Protein AF-A0A967NVY1-F1 (afdb_monomer_lite)

Sequence (59 aa):
TLAWCDAANVLRIQLERQDIKYIPSLREYSLYYGIDKAKLDRLEKEITIMHPGPINRGV

Structure (mmCIF, N/CA/C/O backbone):
data_AF-A0A967NVY1-F1
#
_entry.id   AF-A0A967NVY1-F1
#
loop_
_atom_site.group_PDB
_atom_site.id
_atom_site.type_symbol
_atom_site.label_atom_id
_atom_site.label_alt_id
_atom_site.label_comp_id
_atom_site.label_asym_id
_atom_site.label_entity_id
_atom_site.label_seq_id
_atom_site.pdbx_PDB_ins_code
_atom_site.Cartn_x
_atom_site.Cartn_y
_atom_site.Cartn_z
_atom_site.occupancy
_atom_site.B_iso_or_equiv
_atom_site.auth_seq_id
_atom_site.auth_comp_id
_atom_site.auth_asym_id
_atom_site.auth_atom_id
_atom_site.pdbx_PDB_model_num
ATOM 1 N N . THR A 1 1 ? -8.623 5.519 -0.544 1.00 77.75 1 THR A N 1
ATOM 2 C CA . THR A 1 1 ? -8.644 5.736 0.920 1.00 77.75 1 THR A CA 1
ATOM 3 C C . THR A 1 1 ? -8.641 4.382 1.611 1.00 77.75 1 THR A C 1
ATOM 5 O O . THR A 1 1 ? -9.205 3.450 1.053 1.00 77.75 1 THR A O 1
ATOM 8 N N . LEU A 1 2 ? -7.983 4.250 2.771 1.00 92.06 2 LEU A N 1
ATOM 9 C CA . LEU A 1 2 ? -7.939 2.998 3.557 1.00 92.06 2 LEU A CA 1
ATOM 10 C C . LEU A 1 2 ? -9.120 2.869 4.545 1.00 92.06 2 LEU A C 1
ATOM 12 O O . LEU A 1 2 ? -9.320 1.818 5.128 1.00 92.06 2 LEU A O 1
ATOM 16 N N . ALA A 1 3 ? -9.930 3.922 4.704 1.00 92.69 3 ALA A N 1
ATOM 17 C CA . ALA A 1 3 ? -10.973 4.014 5.731 1.00 92.69 3 ALA A CA 1
ATOM 18 C C . ALA A 1 3 ? -12.040 2.903 5.684 1.00 92.69 3 ALA A C 1
ATOM 20 O O . ALA A 1 3 ? -12.645 2.591 6.705 1.00 92.69 3 ALA A O 1
ATOM 21 N N . TRP A 1 4 ? -12.280 2.298 4.519 1.00 93.94 4 TRP A N 1
ATOM 22 C CA . TRP A 1 4 ? -13.314 1.275 4.358 1.00 93.94 4 TRP A CA 1
ATOM 23 C C . TRP A 1 4 ? -12.859 -0.127 4.783 1.00 93.94 4 TRP A C 1
ATOM 25 O O . TRP A 1 4 ? -13.711 -0.963 5.061 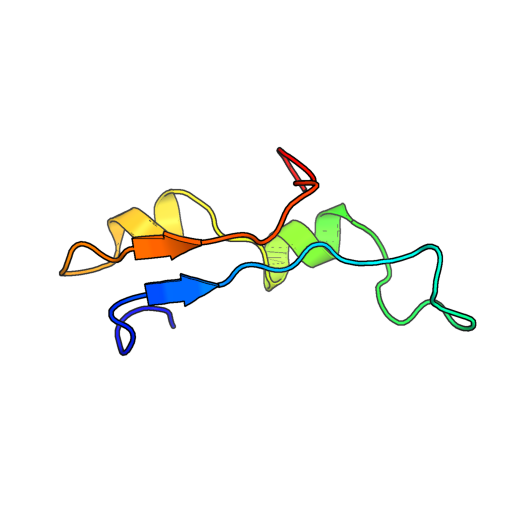1.00 93.94 4 TRP A O 1
ATOM 35 N N . CYS A 1 5 ? -11.552 -0.412 4.828 1.00 94.94 5 CYS A N 1
ATOM 36 C CA . CYS A 1 5 ? -11.061 -1.773 5.043 1.00 94.94 5 CYS A CA 1
ATOM 37 C C . CYS A 1 5 ? -10.723 -2.045 6.511 1.00 94.94 5 CYS A C 1
ATOM 39 O O . CYS A 1 5 ? -10.392 -1.130 7.258 1.00 94.94 5 CYS A O 1
ATOM 41 N N . ASP A 1 6 ? -10.802 -3.309 6.921 1.00 95.31 6 ASP A N 1
ATOM 42 C CA . ASP A 1 6 ? -10.323 -3.774 8.235 1.00 95.31 6 ASP A CA 1
ATOM 43 C C . ASP A 1 6 ? -8.913 -4.370 8.137 1.00 95.31 6 ASP A C 1
ATOM 45 O O . ASP A 1 6 ? -8.144 -4.368 9.099 1.00 95.31 6 ASP A O 1
ATOM 49 N N . ALA A 1 7 ? -8.541 -4.825 6.937 1.00 95.56 7 ALA A N 1
ATOM 50 C CA . ALA A 1 7 ? -7.195 -5.244 6.598 1.00 95.56 7 ALA A CA 1
ATOM 51 C C . ALA A 1 7 ? -6.788 -4.727 5.211 1.00 95.56 7 ALA A C 1
ATOM 53 O O . ALA A 1 7 ? -7.587 -4.728 4.271 1.00 95.56 7 ALA A O 1
ATOM 54 N N . ALA A 1 8 ? -5.531 -4.312 5.069 1.00 94.81 8 ALA A N 1
ATOM 55 C CA . ALA A 1 8 ? -4.927 -3.907 3.806 1.00 94.81 8 ALA A CA 1
ATOM 56 C C . ALA A 1 8 ? -3.736 -4.815 3.491 1.00 94.81 8 ALA A C 1
ATOM 58 O O . ALA A 1 8 ? -2.757 -4.851 4.235 1.00 94.81 8 ALA A O 1
ATOM 59 N N . ASN A 1 9 ? -3.813 -5.542 2.375 1.00 95.31 9 ASN A N 1
ATOM 60 C CA . ASN A 1 9 ? -2.709 -6.367 1.897 1.00 95.31 9 ASN A CA 1
ATOM 61 C C . ASN A 1 9 ? -1.854 -5.580 0.901 1.00 95.31 9 ASN A C 1
ATOM 63 O O . ASN A 1 9 ? -2.277 -5.319 -0.225 1.00 95.31 9 ASN A O 1
ATOM 67 N N . VAL A 1 10 ? -0.659 -5.192 1.326 1.00 92.62 10 VAL A N 1
ATOM 68 C CA . VAL A 1 10 ? 0.313 -4.468 0.510 1.00 92.62 10 VAL A CA 1
ATOM 69 C C . VAL A 1 10 ? 1.141 -5.471 -0.273 1.00 92.62 10 VAL A C 1
ATOM 71 O O . VAL A 1 10 ? 1.653 -6.440 0.281 1.00 92.62 10 VAL A O 1
ATOM 74 N N . LEU A 1 11 ? 1.293 -5.227 -1.570 1.00 91.38 11 LEU A N 1
ATOM 75 C CA . LEU A 1 11 ? 2.077 -6.081 -2.450 1.00 91.38 11 LEU A CA 1
ATOM 76 C C . LEU A 1 11 ? 3.376 -5.386 -2.849 1.00 91.38 11 LEU A C 1
ATOM 78 O O . LEU A 1 11 ? 3.414 -4.179 -3.093 1.00 91.38 11 LEU A O 1
ATOM 82 N N . ARG A 1 12 ? 4.438 -6.182 -2.979 1.00 90.31 12 ARG A N 1
ATOM 83 C CA . ARG A 1 12 ? 5.686 -5.739 -3.592 1.00 90.31 12 ARG A CA 1
ATOM 84 C C . ARG A 1 12 ? 5.477 -5.578 -5.096 1.00 90.31 12 ARG A C 1
ATOM 86 O O . ARG A 1 12 ? 5.018 -6.501 -5.766 1.00 90.31 12 ARG A O 1
ATOM 93 N N . ILE A 1 13 ? 5.920 -4.448 -5.639 1.00 87.50 13 ILE A N 1
ATOM 94 C CA . ILE A 1 13 ? 6.079 -4.298 -7.087 1.00 87.50 13 ILE A CA 1
ATOM 95 C C . ILE A 1 13 ? 7.172 -5.246 -7.568 1.00 87.50 13 ILE A C 1
ATOM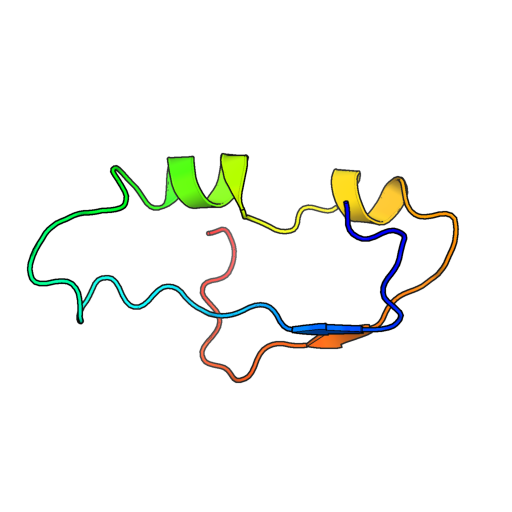 97 O O . ILE A 1 13 ? 8.282 -5.256 -7.029 1.00 87.50 13 ILE A O 1
ATOM 101 N N . GLN A 1 14 ? 6.877 -5.981 -8.630 1.00 88.06 14 GLN A N 1
A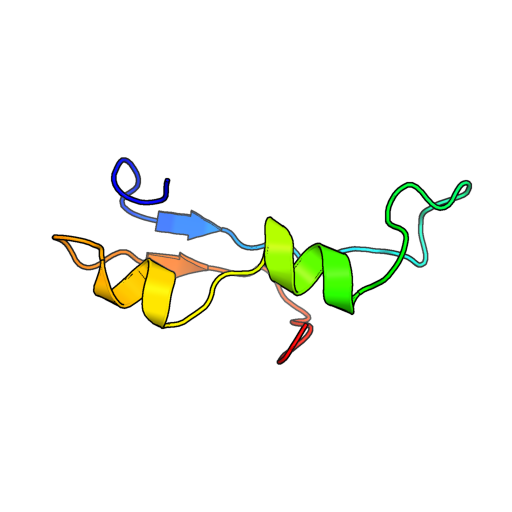TOM 102 C CA . GLN A 1 14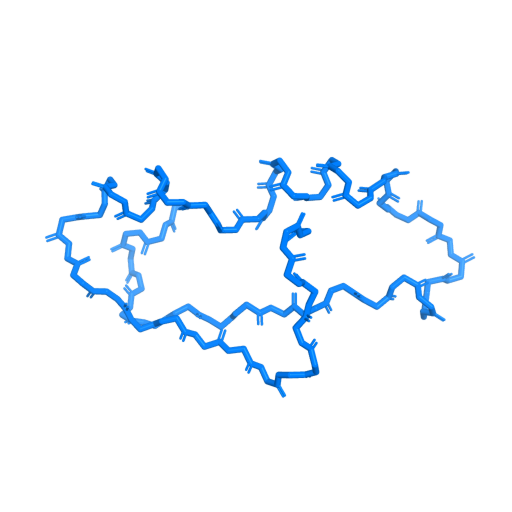 ? 7.843 -6.830 -9.310 1.00 88.06 14 GLN A CA 1
ATOM 103 C C . GLN A 1 14 ? 8.299 -6.148 -10.603 1.00 88.06 14 GLN A C 1
ATOM 105 O O . GLN A 1 14 ? 7.808 -6.461 -11.686 1.00 88.06 14 GLN A O 1
ATOM 110 N N . LEU A 1 15 ? 9.210 -5.174 -10.481 1.00 85.25 15 LEU A N 1
ATOM 111 C CA . LEU A 1 15 ? 9.796 -4.480 -11.638 1.00 85.25 15 LEU A CA 1
ATOM 112 C C . LEU A 1 15 ? 10.522 -5.459 -12.563 1.00 85.25 15 LEU A C 1
ATOM 114 O O . LEU A 1 15 ? 10.505 -5.300 -13.778 1.00 85.25 15 LEU A O 1
ATOM 118 N N . GLU A 1 16 ? 11.103 -6.501 -11.977 1.00 87.69 16 GLU A N 1
ATOM 119 C CA . GLU A 1 16 ? 11.788 -7.592 -12.662 1.00 87.69 16 GLU A CA 1
ATOM 120 C C . GLU A 1 16 ? 10.883 -8.430 -13.581 1.00 87.69 16 GLU A C 1
ATOM 122 O O . GLU A 1 16 ? 11.391 -9.260 -14.327 1.00 87.69 16 GLU A O 1
ATOM 127 N N . ARG A 1 17 ? 9.557 -8.243 -13.527 1.00 89.38 17 ARG A N 1
ATOM 128 C CA . ARG A 1 17 ? 8.580 -8.959 -14.364 1.00 89.38 17 ARG A CA 1
ATOM 129 C C . ARG A 1 17 ? 7.869 -8.069 -15.379 1.00 89.38 17 ARG A C 1
ATOM 131 O O . ARG A 1 17 ? 6.899 -8.507 -15.987 1.00 89.38 17 ARG A O 1
ATOM 138 N N . GLN A 1 18 ? 8.287 -6.813 -15.511 1.00 87.06 18 GLN A N 1
ATOM 139 C CA . GLN A 1 18 ? 7.682 -5.880 -16.452 1.00 87.06 18 GLN A CA 1
ATOM 140 C C . GLN A 1 18 ? 8.491 -5.840 -17.750 1.00 87.06 18 GLN A C 1
ATOM 142 O O . GLN A 1 18 ? 9.631 -5.383 -17.749 1.00 87.06 18 GLN A O 1
ATOM 147 N N . ASP A 1 19 ? 7.877 -6.250 -18.861 1.00 84.00 19 ASP A N 1
ATOM 148 C CA . ASP A 1 19 ? 8.477 -6.127 -20.201 1.00 84.00 19 ASP A CA 1
ATOM 149 C C . ASP A 1 19 ? 8.500 -4.669 -20.695 1.00 84.00 19 ASP A C 1
ATOM 151 O O . ASP A 1 19 ? 9.335 -4.278 -21.510 1.00 84.00 19 ASP A O 1
ATOM 155 N N . ILE A 1 20 ? 7.592 -3.840 -20.171 1.00 84.25 20 ILE A N 1
ATOM 156 C CA . ILE A 1 20 ? 7.487 -2.403 -20.434 1.00 84.25 20 ILE A CA 1
ATOM 157 C C . ILE A 1 20 ? 7.416 -1.686 -19.086 1.00 84.25 20 ILE A C 1
ATOM 159 O O . ILE A 1 20 ? 6.662 -2.091 -18.203 1.00 84.25 20 ILE A O 1
ATOM 163 N N . LYS A 1 21 ? 8.178 -0.600 -18.912 1.00 79.56 21 LYS A N 1
ATOM 164 C CA . LYS A 1 21 ? 8.132 0.206 -17.682 1.00 79.56 21 LYS A CA 1
ATOM 165 C C . LYS A 1 21 ? 6.807 0.967 -17.584 1.00 79.56 21 LYS A C 1
ATOM 167 O O . LYS A 1 21 ? 6.683 2.063 -18.120 1.00 79.56 21 LYS A O 1
ATOM 172 N N . TYR A 1 22 ? 5.844 0.405 -16.857 1.00 80.00 22 TYR A N 1
ATOM 173 C CA . TYR A 1 22 ? 4.580 1.081 -16.531 1.00 80.00 22 TYR A CA 1
ATOM 174 C C . TYR A 1 22 ? 4.725 2.080 -15.379 1.00 80.00 22 TYR A C 1
ATOM 176 O O . TYR A 1 22 ? 3.908 2.984 -15.228 1.00 80.00 22 TYR A O 1
ATOM 184 N N . ILE A 1 23 ? 5.758 1.905 -14.553 1.00 81.94 23 ILE A N 1
ATOM 185 C CA . ILE A 1 23 ? 6.034 2.736 -13.383 1.00 81.94 23 ILE A CA 1
ATOM 186 C C . ILE A 1 23 ? 7.345 3.494 -13.632 1.00 81.94 23 ILE A C 1
ATOM 188 O O . ILE A 1 23 ? 8.373 2.841 -13.842 1.00 81.94 23 ILE A O 1
ATOM 192 N N . PRO A 1 24 ? 7.354 4.842 -13.592 1.00 74.00 24 PRO A N 1
ATOM 193 C CA . PRO A 1 24 ? 8.536 5.619 -13.973 1.00 74.00 24 PRO A CA 1
ATOM 194 C C . PRO A 1 24 ? 9.694 5.460 -12.982 1.00 74.00 24 PRO A C 1
ATOM 196 O O . PRO A 1 24 ? 10.856 5.389 -13.386 1.00 74.00 24 PRO A O 1
ATOM 199 N N . SER A 1 25 ? 9.393 5.353 -11.680 1.00 84.19 25 SER A N 1
ATOM 200 C CA . SER A 1 25 ? 10.378 5.050 -10.637 1.00 84.19 25 SER A CA 1
ATOM 201 C C . SER A 1 25 ? 9.746 4.464 -9.370 1.00 84.19 25 SER A C 1
ATOM 203 O O . SER A 1 25 ? 8.567 4.677 -9.083 1.00 84.19 25 SER A O 1
ATOM 205 N N . LEU A 1 26 ? 10.564 3.784 -8.558 1.00 85.56 26 LEU A N 1
ATOM 206 C CA . LEU A 1 26 ? 10.168 3.333 -7.219 1.00 85.56 26 LEU A CA 1
ATOM 207 C C . LEU A 1 26 ? 9.723 4.497 -6.321 1.00 85.56 26 LEU A C 1
ATOM 209 O O . LEU A 1 26 ? 8.781 4.352 -5.552 1.00 85.56 26 LEU A O 1
ATOM 213 N N . ARG A 1 27 ? 10.356 5.668 -6.458 1.00 86.88 27 ARG A N 1
ATOM 214 C CA . ARG A 1 27 ? 10.016 6.868 -5.685 1.00 86.88 27 ARG A CA 1
ATOM 215 C C . ARG A 1 27 ? 8.611 7.375 -6.000 1.00 86.88 27 ARG A C 1
ATOM 217 O O . ARG A 1 27 ? 7.866 7.707 -5.085 1.00 86.88 27 ARG A O 1
ATOM 224 N N . GLU A 1 28 ? 8.254 7.450 -7.279 1.00 87.38 28 GLU A N 1
ATOM 225 C CA . GLU A 1 28 ? 6.907 7.866 -7.678 1.00 87.38 28 GLU A CA 1
ATOM 226 C C . GLU A 1 28 ? 5.859 6.856 -7.230 1.00 87.38 28 GLU A C 1
ATOM 228 O O . GLU A 1 28 ? 4.819 7.248 -6.704 1.00 87.38 28 GLU A O 1
ATOM 233 N N . TYR A 1 29 ? 6.148 5.558 -7.353 1.00 88.94 29 TYR A N 1
ATOM 234 C CA . TYR A 1 29 ? 5.244 4.549 -6.818 1.00 88.94 29 TYR A CA 1
ATOM 235 C C . TYR A 1 29 ? 5.019 4.722 -5.315 1.00 88.94 29 TYR A C 1
ATOM 237 O O . TYR A 1 29 ? 3.872 4.706 -4.876 1.00 88.94 29 TYR A O 1
ATOM 245 N N . SER A 1 30 ? 6.086 4.941 -4.543 1.00 88.62 30 SER A N 1
ATOM 246 C CA . SER A 1 30 ? 5.998 5.209 -3.105 1.00 88.62 30 SER A CA 1
ATOM 247 C C . SER A 1 30 ? 5.075 6.384 -2.795 1.00 88.62 30 SER A C 1
ATOM 249 O O . SER A 1 30 ? 4.190 6.298 -1.945 1.00 88.62 30 SER A O 1
ATOM 251 N N . LEU A 1 31 ? 5.236 7.476 -3.549 1.00 88.38 31 LEU A N 1
ATOM 252 C CA . LEU A 1 31 ? 4.466 8.701 -3.370 1.00 88.38 31 LEU A CA 1
ATOM 253 C C . LEU A 1 31 ? 2.965 8.475 -3.610 1.00 88.38 31 LEU A C 1
ATOM 255 O O . LEU A 1 31 ? 2.133 8.901 -2.804 1.00 88.38 31 LEU A O 1
ATOM 259 N N . TYR A 1 32 ? 2.613 7.794 -4.702 1.00 87.75 32 TYR A N 1
ATOM 260 C CA . TYR A 1 32 ? 1.217 7.627 -5.110 1.00 87.75 32 TYR A CA 1
ATOM 261 C C . TYR A 1 32 ? 0.527 6.429 -4.446 1.00 87.75 32 TYR A C 1
ATOM 263 O O . TYR A 1 32 ? -0.624 6.543 -4.021 1.00 87.75 32 TYR A O 1
ATOM 271 N N . TYR A 1 33 ? 1.225 5.303 -4.310 1.00 89.25 33 TYR A N 1
ATOM 272 C CA . TYR A 1 33 ? 0.652 4.011 -3.911 1.00 89.25 33 TYR A CA 1
ATOM 273 C C . TYR A 1 33 ? 1.212 3.457 -2.600 1.00 89.25 33 TYR A C 1
ATOM 275 O O . TYR A 1 33 ? 0.623 2.534 -2.037 1.00 89.25 33 TYR A O 1
ATOM 283 N N . GLY A 1 34 ? 2.310 4.014 -2.085 1.00 90.00 34 GLY A N 1
ATOM 284 C CA . GLY A 1 34 ? 2.884 3.598 -0.809 1.00 90.00 34 GLY A CA 1
ATOM 285 C C . GLY A 1 34 ? 1.925 3.817 0.362 1.00 90.00 34 GLY A C 1
ATOM 286 O O . GLY A 1 34 ? 1.067 4.708 0.344 1.00 90.00 34 GLY A O 1
ATOM 287 N N . ILE A 1 35 ? 2.080 3.000 1.402 1.00 91.00 35 ILE A N 1
ATOM 288 C CA . ILE A 1 35 ? 1.446 3.235 2.701 1.00 91.00 35 ILE A CA 1
ATOM 289 C C . ILE A 1 35 ? 2.469 3.937 3.585 1.00 91.00 35 ILE A C 1
ATOM 291 O O . ILE A 1 35 ? 3.521 3.384 3.894 1.00 91.00 35 ILE A O 1
ATOM 295 N N . ASP A 1 36 ? 2.143 5.158 3.990 1.00 90.00 36 ASP A N 1
ATOM 296 C CA . ASP A 1 36 ? 2.944 5.959 4.904 1.00 90.00 36 ASP A CA 1
ATOM 297 C C . ASP A 1 36 ? 2.193 6.179 6.221 1.00 90.00 36 ASP A C 1
ATOM 299 O O . ASP A 1 36 ? 0.984 5.953 6.333 1.00 90.00 36 ASP A O 1
ATOM 303 N N . LYS A 1 37 ? 2.928 6.631 7.236 1.00 89.88 37 LYS A N 1
ATOM 304 C CA . LYS A 1 37 ? 2.363 6.878 8.561 1.00 89.88 37 LYS A CA 1
ATOM 305 C C . LYS A 1 37 ? 1.267 7.949 8.536 1.00 89.88 37 LYS A C 1
ATOM 307 O O . LYS A 1 37 ? 0.260 7.784 9.205 1.00 89.88 37 LYS A O 1
ATOM 312 N N . ALA A 1 38 ? 1.398 8.989 7.711 1.00 92.12 38 ALA A N 1
ATOM 313 C CA . ALA A 1 38 ? 0.403 10.057 7.633 1.00 92.12 38 ALA A CA 1
ATOM 314 C C . ALA A 1 38 ? -0.949 9.567 7.084 1.00 92.12 38 ALA A C 1
ATOM 316 O O . ALA A 1 38 ? -1.995 10.080 7.478 1.00 92.12 38 ALA A O 1
ATOM 317 N N . LYS A 1 39 ? -0.954 8.575 6.186 1.00 91.62 39 LYS A N 1
ATOM 318 C CA . LYS A 1 39 ? -2.172 7.904 5.706 1.00 91.62 39 LYS A CA 1
ATOM 319 C C . LYS A 1 39 ? -2.821 7.059 6.800 1.00 91.62 39 LYS A C 1
ATOM 321 O O . LYS A 1 39 ? -4.047 7.031 6.861 1.00 91.62 39 LYS A O 1
ATOM 326 N N . LEU A 1 40 ? -2.019 6.391 7.630 1.00 92.62 40 LEU A N 1
ATOM 327 C CA . LEU A 1 40 ? -2.502 5.571 8.744 1.00 92.62 40 LEU A CA 1
ATOM 328 C C . LEU A 1 40 ? -3.038 6.433 9.896 1.00 92.62 40 LEU A C 1
ATOM 330 O O . LEU A 1 40 ? -4.124 6.159 10.390 1.00 92.62 40 LEU A O 1
ATOM 334 N N . ASP A 1 41 ? -2.348 7.521 10.243 1.00 93.50 41 ASP A N 1
ATOM 335 C CA . ASP A 1 41 ? -2.739 8.452 11.315 1.00 93.50 41 ASP A CA 1
ATOM 336 C C . ASP A 1 41 ? -4.063 9.191 11.014 1.00 93.50 41 ASP A C 1
ATOM 338 O O . ASP A 1 41 ? -4.683 9.756 11.909 1.00 93.50 41 ASP A O 1
ATOM 342 N N . ARG A 1 42 ? -4.515 9.200 9.751 1.00 93.94 42 ARG A N 1
ATOM 343 C CA . ARG A 1 42 ? -5.814 9.762 9.333 1.00 93.94 42 ARG A CA 1
ATOM 344 C C . ARG A 1 42 ? -6.986 8.794 9.497 1.00 93.94 42 ARG A C 1
ATOM 346 O O . ARG A 1 42 ? -8.113 9.169 9.181 1.00 93.94 42 ARG A O 1
ATOM 353 N N . LEU A 1 43 ? -6.737 7.546 9.885 1.00 95.00 43 LEU A N 1
ATOM 354 C CA . LEU A 1 43 ? -7.792 6.554 10.048 1.00 95.00 43 LEU A CA 1
ATOM 355 C C . LEU A 1 43 ? -8.434 6.695 11.425 1.00 95.00 43 LEU A C 1
ATOM 357 O O . LEU A 1 43 ? -7.753 6.750 12.440 1.00 95.00 43 LEU A O 1
ATOM 361 N N . GLU A 1 44 ? -9.764 6.690 11.454 1.00 95.00 44 GLU A N 1
ATOM 362 C CA . GLU A 1 44 ? -10.558 6.704 12.693 1.00 95.00 44 GLU A CA 1
ATOM 363 C C . GLU A 1 44 ? -10.644 5.315 13.352 1.00 95.00 44 GLU A C 1
ATOM 365 O O . GLU A 1 44 ? -11.353 5.126 14.338 1.00 95.00 44 GLU A O 1
ATOM 370 N N . LYS A 1 45 ? -9.940 4.323 12.795 1.00 94.56 45 LYS A N 1
ATOM 371 C CA . LYS A 1 45 ? -9.882 2.953 13.298 1.00 94.56 45 LYS A CA 1
ATOM 372 C C . LYS A 1 45 ? -8.513 2.333 13.061 1.00 94.56 45 LYS A C 1
ATOM 374 O O . LYS A 1 45 ? -7.833 2.651 12.084 1.00 94.56 45 LYS A O 1
ATOM 379 N N . GLU A 1 46 ? -8.157 1.393 13.925 1.00 92.88 46 GLU A N 1
ATOM 380 C CA . GLU A 1 46 ? -7.026 0.507 13.682 1.00 92.88 46 GLU A CA 1
ATOM 381 C C . GLU A 1 46 ? -7.367 -0.482 12.562 1.00 92.88 46 GLU A C 1
ATOM 383 O O . GLU A 1 46 ? -8.473 -1.021 12.501 1.00 92.88 46 GLU A O 1
ATOM 388 N N . ILE A 1 47 ? -6.407 -0.717 11.666 1.00 95.62 47 ILE A N 1
ATOM 389 C CA . ILE A 1 47 ? -6.522 -1.691 10.578 1.00 95.62 47 ILE A CA 1
ATOM 390 C C . ILE A 1 47 ? -5.311 -2.619 10.579 1.00 95.62 47 ILE A C 1
ATOM 392 O O . ILE A 1 47 ? -4.209 -2.236 10.978 1.00 95.62 47 ILE A O 1
ATOM 396 N N . THR A 1 48 ? -5.490 -3.834 10.072 1.00 95.88 48 THR A N 1
ATOM 397 C CA . THR A 1 48 ? -4.391 -4.793 9.924 1.00 95.88 48 THR A CA 1
ATOM 398 C C . THR A 1 48 ? -3.642 -4.546 8.618 1.00 95.88 48 THR A C 1
ATOM 400 O O . THR A 1 48 ? -4.225 -4.622 7.539 1.00 95.88 48 THR A O 1
ATOM 403 N N . ILE A 1 49 ? -2.332 -4.302 8.683 1.00 94.12 49 ILE A N 1
ATOM 404 C CA . ILE A 1 49 ? -1.481 -4.252 7.487 1.00 94.12 49 ILE A CA 1
ATOM 405 C C . ILE A 1 49 ? -0.843 -5.621 7.260 1.00 94.12 49 ILE A C 1
ATOM 407 O O . ILE A 1 49 ? -0.176 -6.161 8.141 1.00 94.12 49 ILE A O 1
ATOM 411 N N . MET A 1 50 ? -1.027 -6.168 6.062 1.00 95.88 50 MET A N 1
ATOM 412 C CA . MET A 1 50 ? -0.459 -7.444 5.632 1.00 95.88 50 MET A CA 1
ATOM 413 C C . MET A 1 50 ? 0.489 -7.229 4.453 1.00 95.88 50 MET A C 1
ATOM 415 O O . MET A 1 50 ? 0.332 -6.280 3.689 1.00 95.88 50 MET A O 1
ATOM 419 N N . HIS A 1 51 ? 1.467 -8.117 4.293 1.00 94.19 51 HIS A N 1
ATOM 420 C CA . HIS A 1 51 ? 2.276 -8.207 3.080 1.00 94.19 51 HIS A CA 1
ATOM 421 C C . HIS A 1 51 ? 2.814 -9.639 2.943 1.00 94.19 51 HIS A C 1
ATOM 423 O O . HIS A 1 51 ? 3.427 -10.138 3.888 1.00 94.19 51 HIS A O 1
ATOM 429 N N . PRO A 1 52 ? 2.694 -10.298 1.777 1.00 93.94 52 PRO A N 1
ATOM 430 C CA . PRO A 1 52 ? 3.086 -11.706 1.605 1.00 93.94 52 PRO A CA 1
ATOM 431 C C . PRO A 1 52 ? 4.607 -11.967 1.597 1.00 93.94 52 PRO A C 1
ATOM 433 O O . PRO A 1 52 ? 5.041 -13.092 1.383 1.00 93.94 52 PRO A O 1
ATOM 436 N N . GLY A 1 53 ? 5.430 -10.941 1.828 1.00 87.88 53 GLY A N 1
ATOM 437 C CA . GLY A 1 53 ? 6.878 -10.961 1.605 1.00 87.88 53 GLY A CA 1
ATOM 438 C C . GLY A 1 53 ? 7.325 -11.261 0.157 1.00 87.88 53 GLY A C 1
ATOM 439 O O . GLY A 1 53 ? 6.529 -11.680 -0.683 1.00 87.88 53 GLY A O 1
ATOM 440 N N . PRO A 1 54 ? 8.614 -11.037 -0.159 1.00 88.62 54 PRO A N 1
ATOM 441 C CA . PRO A 1 54 ? 9.557 -10.162 0.546 1.00 88.62 54 PRO A CA 1
ATOM 442 C C . PRO A 1 54 ? 9.176 -8.673 0.400 1.00 88.62 54 PRO A C 1
ATOM 444 O O . PRO A 1 54 ? 8.689 -8.252 -0.649 1.00 88.62 54 PRO A O 1
ATOM 447 N N . ILE A 1 55 ? 9.398 -7.879 1.454 1.00 86.38 55 ILE A N 1
ATOM 448 C CA . ILE A 1 55 ? 8.998 -6.460 1.527 1.00 86.38 55 ILE A CA 1
ATOM 449 C C . ILE A 1 55 ? 10.111 -5.551 1.001 1.00 86.38 55 ILE A C 1
ATOM 451 O O . ILE A 1 55 ? 11.255 -5.658 1.443 1.00 86.38 55 ILE A O 1
ATOM 455 N N . ASN A 1 56 ? 9.753 -4.584 0.153 1.00 77.81 56 ASN A N 1
ATOM 456 C CA . ASN A 1 56 ? 10.617 -3.444 -0.157 1.00 77.81 56 ASN A CA 1
ATOM 457 C C . ASN A 1 56 ? 10.381 -2.345 0.896 1.00 77.81 56 ASN A C 1
ATOM 459 O O . ASN A 1 56 ? 9.413 -1.599 0.805 1.00 77.81 56 ASN A O 1
ATOM 463 N N . ARG A 1 57 ? 11.216 -2.274 1.942 1.00 76.00 57 ARG A N 1
ATOM 464 C CA . ARG A 1 57 ? 11.091 -1.234 2.983 1.00 76.00 57 ARG A CA 1
ATOM 465 C C . ARG A 1 57 ? 11.592 0.113 2.455 1.00 76.00 57 ARG A C 1
ATOM 467 O O . ARG A 1 57 ? 12.668 0.167 1.870 1.00 76.00 57 ARG A O 1
ATOM 474 N N . GLY A 1 58 ? 10.853 1.189 2.726 1.00 67.25 58 GLY A N 1
ATOM 475 C CA . GLY A 1 58 ? 11.217 2.546 2.287 1.00 67.25 58 GLY A CA 1
ATOM 476 C C . GLY A 1 58 ? 10.981 2.810 0.796 1.00 67.25 58 GLY A C 1
ATOM 477 O O . GLY A 1 58 ? 11.451 3.819 0.275 1.00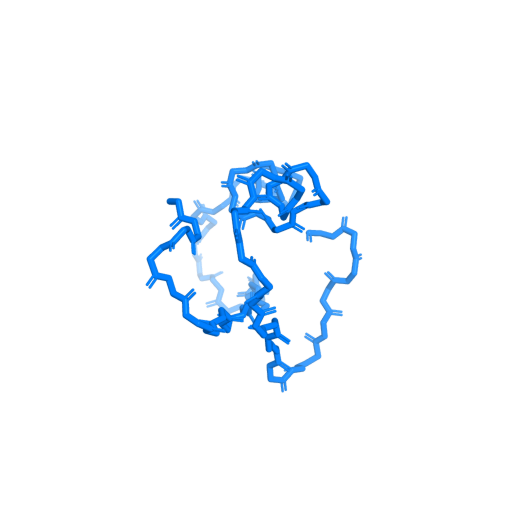 67.25 58 GLY A O 1
ATOM 478 N N . VAL A 1 59 ? 10.270 1.896 0.136 1.00 63.44 59 VAL A N 1
ATOM 479 C CA . VAL A 1 59 ? 9.754 2.004 -1.229 1.00 63.44 59 VAL A CA 1
ATOM 480 C C . VAL A 1 59 ? 8.242 2.090 -1.158 1.00 63.4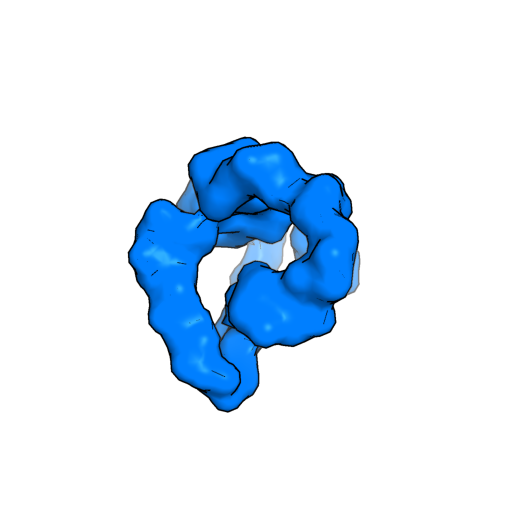4 59 VAL A C 1
ATOM 482 O O . VAL A 1 59 ? 7.655 1.501 -0.228 1.00 63.44 59 VAL A O 1
#

Radius of gyration: 12.89 Å; chains: 1; bounding box: 25×22×34 Å

Foldseek 3Di:
DCQVAQEDEDEDDDPVPDPDCPDPDPVVCCVPPNDDPVNVVPHPDDHHYHYPDDDDPPD

Secondary structure (DSSP, 8-state):
--TT-SEEE-----GGG-SS--SS-HHHHHHHH---HHHHTT-SS--EEE--S---TT-

pLDDT: mean 88.5, std 6.86, range [63.44, 95.88]